Protein AF-A0A2D0MZ85-F1 (afdb_monomer_lite)

Sequence (126 aa):
MKLFSLLLIAGLFCLAGNPVTDDYQYELTVETLGDLETTFDLIITGSLKADDEPVKETFIKLKTPYQKILAPGTYTIKIDPKSRTRQVSGKIRGIQNGKYRGSASANSGKILLQAGPGGSYSTGRW

Radius of gyration: 21.61 Å; chains: 1; bounding box: 67×57×46 Å

Secondary structure (DSSP, 8-state):
---------------------TT-EEEEEEEESSSS--EEEEEEEEESSTTSPPEEEEEEEEESSEEEEE-SSEEEEEEEES-SS--EEEEEEEEETTEEEEEEEEESSSEEEEEETTTEEEEEE-

Organism: Flavilitoribacter nigricans (strain ATCC 23147 / DSM 23189 / NBRC 102662 / NCIMB 1420 / SS-2) (NCBI:txid1122177)

pLDDT: mean 85.27, std 18.46, range [38.72, 98.38]

Structure (mmCIF, N/CA/C/O backbone):
data_AF-A0A2D0MZ85-F1
#
_entry.id   AF-A0A2D0MZ85-F1
#
loop_
_atom_site.group_PDB
_atom_site.id
_atom_site.type_symbol
_atom_site.label_atom_id
_atom_site.label_alt_id
_atom_site.label_comp_id
_atom_site.label_asym_id
_atom_site.label_entity_id
_atom_site.label_seq_id
_atom_site.pdbx_PDB_ins_code
_atom_site.Cartn_x
_atom_site.Cartn_y
_atom_site.Cartn_z
_atom_site.occupancy
_atom_site.B_iso_or_equiv
_atom_site.auth_seq_id
_atom_site.auth_comp_id
_atom_site.auth_asym_id
_atom_site.auth_atom_id
_atom_site.pdbx_PDB_model_num
ATOM 1 N N . MET A 1 1 ? 48.145 -46.399 -29.362 1.00 45.56 1 MET A N 1
ATOM 2 C CA . MET A 1 1 ? 48.585 -45.354 -28.406 1.00 45.56 1 MET A CA 1
ATOM 3 C C . MET A 1 1 ? 48.358 -43.987 -29.027 1.00 45.56 1 MET A C 1
ATOM 5 O O . MET A 1 1 ? 48.551 -43.864 -30.227 1.00 45.56 1 MET A O 1
ATOM 9 N N . LYS A 1 2 ? 48.035 -43.005 -28.174 1.00 38.94 2 LYS A N 1
ATOM 10 C CA . LYS A 1 2 ? 47.748 -41.579 -28.432 1.00 38.94 2 LYS A CA 1
ATOM 11 C C . LYS A 1 2 ? 46.272 -41.225 -28.662 1.00 38.94 2 LYS A C 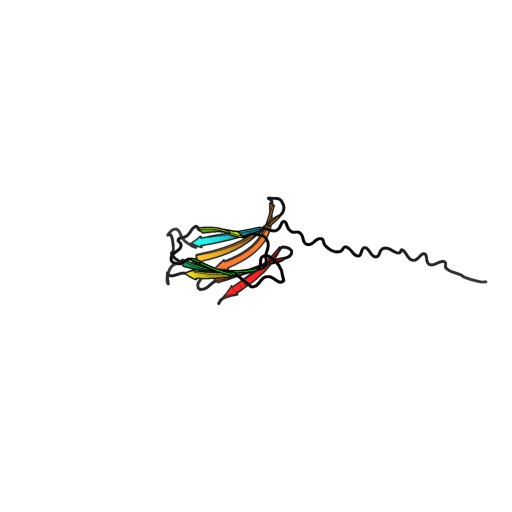1
ATOM 13 O O . LYS A 1 2 ? 45.764 -41.192 -29.774 1.00 38.94 2 LYS A O 1
ATOM 18 N N . LEU A 1 3 ? 45.647 -40.954 -27.511 1.00 44.75 3 LEU A N 1
ATOM 19 C CA . LEU A 1 3 ? 44.645 -39.918 -27.264 1.00 44.75 3 LEU A CA 1
ATOM 20 C C . LEU A 1 3 ? 44.900 -38.658 -28.107 1.00 44.75 3 LEU A C 1
ATOM 22 O O . LEU A 1 3 ? 46.055 -38.275 -28.256 1.00 44.75 3 LEU A O 1
ATOM 26 N N . PHE A 1 4 ? 43.838 -37.954 -28.498 1.00 47.59 4 PHE A N 1
ATOM 27 C CA . PHE A 1 4 ? 43.580 -36.603 -27.982 1.00 47.59 4 PHE A CA 1
ATOM 28 C C . PHE A 1 4 ? 42.106 -36.244 -28.204 1.00 47.59 4 PHE A C 1
ATOM 30 O O . PHE A 1 4 ? 41.628 -36.135 -29.329 1.00 47.59 4 PHE A O 1
ATOM 37 N N . SER A 1 5 ? 41.393 -36.112 -27.087 1.00 49.16 5 SER A N 1
ATOM 38 C CA . SER A 1 5 ? 40.033 -35.597 -26.988 1.00 49.16 5 SER A CA 1
ATOM 39 C C . SER A 1 5 ? 39.947 -34.187 -27.570 1.00 49.16 5 SER A C 1
ATOM 41 O O . SER A 1 5 ? 40.642 -33.290 -27.095 1.00 49.16 5 SER A O 1
ATOM 43 N N . LEU A 1 6 ? 39.058 -33.970 -28.539 1.00 44.06 6 LEU A N 1
ATOM 44 C CA . LEU A 1 6 ? 38.637 -32.630 -28.934 1.00 44.06 6 LEU A CA 1
ATOM 45 C C . LEU A 1 6 ? 37.379 -32.279 -28.130 1.00 44.06 6 LEU A C 1
ATOM 47 O O . LEU A 1 6 ? 36.266 -32.682 -28.461 1.00 44.06 6 LEU A O 1
ATOM 51 N N . LEU A 1 7 ? 37.585 -31.588 -27.011 1.00 47.72 7 LEU A N 1
ATOM 52 C CA . LEU A 1 7 ? 36.526 -31.025 -26.182 1.00 47.72 7 LEU A CA 1
ATOM 53 C C . LEU A 1 7 ? 35.946 -29.809 -26.924 1.00 47.72 7 LEU A C 1
ATOM 55 O O . LEU A 1 7 ? 36.552 -28.740 -26.940 1.00 47.72 7 LEU A O 1
ATOM 59 N N . LEU A 1 8 ? 34.799 -29.979 -27.584 1.00 47.41 8 LEU A N 1
ATOM 60 C CA . LEU A 1 8 ? 34.065 -28.874 -28.198 1.00 47.41 8 LEU A CA 1
ATOM 61 C C . LEU A 1 8 ? 33.385 -28.077 -27.074 1.00 47.41 8 LEU A C 1
ATOM 63 O O . LEU A 1 8 ? 32.358 -28.487 -26.536 1.00 47.41 8 LEU A O 1
ATOM 67 N N . ILE A 1 9 ? 33.998 -26.967 -26.665 1.00 55.06 9 ILE A N 1
ATOM 68 C CA . ILE A 1 9 ? 33.423 -26.053 -25.677 1.00 55.06 9 ILE A CA 1
ATOM 69 C C . ILE A 1 9 ? 32.241 -25.343 -26.340 1.00 55.06 9 ILE A C 1
ATOM 71 O O . ILE A 1 9 ? 32.414 -24.497 -27.217 1.00 55.06 9 ILE A O 1
ATOM 75 N N . ALA A 1 10 ? 31.032 -25.713 -25.921 1.00 49.75 10 ALA A N 1
ATOM 76 C CA . ALA A 1 10 ? 29.808 -24.991 -26.222 1.00 49.75 10 ALA A CA 1
ATOM 77 C C . ALA A 1 10 ? 29.890 -23.589 -25.600 1.00 49.75 10 ALA A C 1
ATOM 79 O O . ALA A 1 10 ? 29.666 -23.398 -24.405 1.00 49.75 10 ALA A O 1
ATOM 80 N N . GLY A 1 11 ? 30.246 -22.601 -26.417 1.00 45.28 11 GLY A N 1
ATOM 81 C CA . GLY A 1 11 ? 30.128 -21.192 -26.072 1.00 45.28 11 GLY A CA 1
ATOM 82 C C . GLY A 1 11 ? 28.664 -20.773 -26.117 1.00 45.28 11 GLY A C 1
ATOM 83 O O . GLY A 1 11 ? 28.188 -20.311 -27.147 1.00 45.28 11 GLY A O 1
ATOM 84 N N . LEU A 1 12 ? 27.952 -20.937 -25.002 1.00 53.72 12 LEU A N 1
ATOM 85 C CA . LEU A 1 12 ? 26.633 -20.343 -24.803 1.00 53.72 12 LEU A CA 1
ATOM 86 C C . LEU A 1 12 ? 26.606 -19.583 -23.475 1.00 53.72 12 LEU A C 1
ATOM 88 O O . LEU A 1 12 ? 25.953 -19.980 -22.516 1.00 53.72 12 LEU A O 1
ATOM 92 N N . PHE A 1 13 ? 27.321 -18.462 -23.418 1.00 42.25 13 PHE A N 1
ATOM 93 C CA . PHE A 1 13 ? 26.998 -17.426 -22.443 1.00 42.25 13 PHE A CA 1
ATOM 94 C C . PHE A 1 13 ? 25.964 -16.498 -23.074 1.00 42.25 13 PHE A C 1
ATOM 96 O O . PHE A 1 13 ? 26.284 -15.463 -23.654 1.00 42.25 13 PHE A O 1
ATOM 103 N N .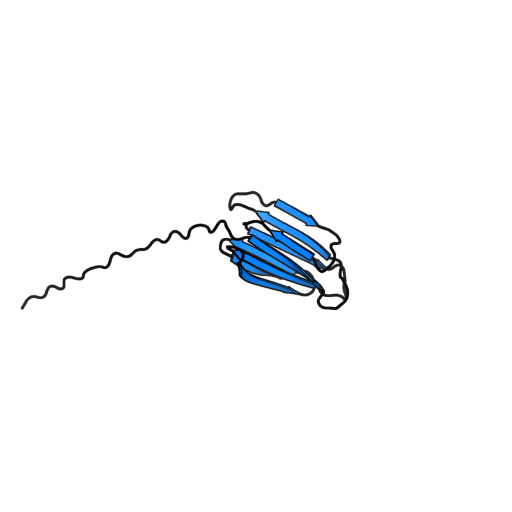 CYS A 1 14 ? 24.697 -16.894 -22.946 1.00 42.62 14 CYS A N 1
ATOM 104 C CA . CYS A 1 14 ? 23.601 -15.939 -22.911 1.00 42.62 14 CYS A CA 1
ATOM 105 C C . CYS A 1 14 ? 23.822 -15.031 -21.698 1.00 42.62 14 CYS A C 1
ATOM 107 O O . CYS A 1 14 ? 23.328 -15.307 -20.607 1.00 42.62 14 CYS A O 1
ATOM 109 N N . LEU A 1 15 ? 24.540 -13.924 -21.878 1.00 40.09 15 LEU A N 1
ATOM 110 C CA . LEU A 1 15 ? 24.304 -12.751 -21.047 1.00 40.09 15 LEU A CA 1
ATOM 111 C C . LEU A 1 15 ? 22.987 -12.146 -21.527 1.00 40.09 15 LEU A C 1
ATOM 113 O O . LEU A 1 15 ? 22.946 -11.204 -22.313 1.00 40.09 15 LEU A O 1
ATOM 117 N N . ALA A 1 16 ? 21.895 -12.761 -21.074 1.00 41.53 16 ALA A N 1
ATOM 118 C CA . ALA A 1 16 ? 20.612 -12.102 -21.006 1.00 41.53 16 ALA A CA 1
ATOM 119 C C . ALA A 1 16 ? 20.789 -10.923 -20.043 1.00 41.53 16 ALA A C 1
ATOM 121 O O . ALA A 1 16 ? 20.653 -11.061 -18.829 1.00 41.53 16 ALA A O 1
ATOM 122 N N . GLY A 1 17 ? 21.138 -9.757 -20.586 1.00 38.72 17 GLY A N 1
ATOM 123 C CA . GLY A 1 17 ? 20.712 -8.519 -19.962 1.00 38.72 17 GLY A CA 1
ATOM 124 C C . GLY A 1 17 ? 19.198 -8.622 -19.886 1.00 38.72 17 GLY A C 1
ATOM 125 O O . GLY A 1 17 ? 18.533 -8.584 -20.918 1.00 38.72 17 GLY A O 1
ATOM 126 N N . ASN A 1 18 ? 18.665 -8.885 -18.692 1.00 41.50 18 ASN A N 1
ATOM 127 C CA . ASN A 1 18 ? 17.229 -8.811 -18.484 1.00 41.50 18 ASN A CA 1
ATOM 128 C C . ASN A 1 18 ? 16.826 -7.400 -18.917 1.00 41.50 18 ASN A C 1
ATOM 130 O O . ASN A 1 18 ? 17.349 -6.445 -18.332 1.00 41.50 18 ASN A O 1
ATOM 134 N N . PRO A 1 19 ? 15.976 -7.231 -19.946 1.00 45.16 19 PRO A N 1
ATOM 135 C CA . PRO A 1 19 ? 15.444 -5.915 -20.218 1.00 45.16 19 PRO A CA 1
ATOM 136 C C . PRO A 1 19 ? 14.743 -5.482 -18.936 1.00 45.16 19 PRO A C 1
ATOM 138 O O . PRO A 1 19 ? 13.959 -6.245 -18.364 1.00 45.16 19 PRO A O 1
ATOM 141 N N . VAL A 1 20 ? 15.081 -4.292 -18.448 1.00 50.06 20 VAL A N 1
ATOM 142 C CA . VAL A 1 20 ? 14.266 -3.605 -17.451 1.00 50.06 20 VAL A CA 1
ATOM 143 C C . VAL A 1 20 ? 12.858 -3.612 -18.033 1.00 50.06 20 VAL A C 1
ATOM 145 O O . VAL A 1 20 ? 12.605 -3.015 -19.074 1.00 50.06 20 VAL A O 1
ATOM 148 N N . THR A 1 21 ? 11.972 -4.432 -17.474 1.00 54.84 21 THR A N 1
ATOM 149 C CA . THR A 1 21 ? 10.606 -4.528 -17.975 1.00 54.84 21 THR A CA 1
ATOM 150 C C . THR A 1 21 ? 9.882 -3.281 -17.490 1.00 54.84 21 THR A C 1
ATOM 152 O O . THR A 1 21 ? 9.284 -3.305 -16.414 1.00 54.84 21 THR A O 1
ATOM 155 N N . ASP A 1 22 ? 9.973 -2.209 -18.278 1.00 60.78 22 ASP A N 1
ATOM 156 C CA . ASP A 1 22 ? 9.365 -0.885 -18.066 1.00 60.78 22 ASP A CA 1
ATOM 157 C C . ASP A 1 22 ? 7.819 -0.911 -17.988 1.00 60.78 22 ASP A C 1
ATOM 159 O O . ASP A 1 22 ? 7.182 0.120 -17.795 1.00 60.78 22 ASP A O 1
ATOM 163 N N . ASP A 1 23 ? 7.199 -2.093 -18.059 1.00 78.06 23 ASP A N 1
ATOM 164 C CA . ASP A 1 23 ? 5.744 -2.279 -18.116 1.00 78.06 23 ASP A CA 1
ATOM 165 C C . ASP A 1 23 ? 5.105 -2.755 -16.797 1.00 78.06 23 ASP A C 1
ATOM 167 O O . ASP A 1 23 ? 3.919 -3.097 -16.775 1.00 78.06 23 ASP A O 1
ATOM 171 N N . TYR A 1 24 ? 5.856 -2.837 -15.692 1.00 89.12 24 TYR A N 1
ATOM 172 C CA . TYR A 1 24 ? 5.288 -3.243 -14.399 1.00 89.12 24 TYR A CA 1
ATOM 173 C C . TYR A 1 24 ? 4.588 -2.081 -13.698 1.00 89.12 24 TYR A C 1
ATOM 175 O O . TYR A 1 24 ? 5.238 -1.227 -13.111 1.00 89.12 24 TYR A O 1
ATOM 183 N N . GLN A 1 25 ? 3.260 -2.091 -13.691 1.00 94.12 25 GLN A N 1
ATOM 184 C CA . GLN A 1 25 ? 2.452 -1.231 -12.826 1.00 94.12 25 GLN A CA 1
ATOM 185 C C . GLN A 1 25 ? 2.088 -1.957 -11.534 1.00 94.12 25 GLN A C 1
ATOM 187 O O . GLN A 1 25 ? 2.186 -3.186 -11.442 1.00 94.12 25 GLN A O 1
ATOM 192 N N . TYR A 1 26 ? 1.611 -1.204 -10.546 1.00 95.50 26 TYR A N 1
ATOM 193 C CA . TYR A 1 26 ? 1.145 -1.783 -9.294 1.00 95.50 26 TYR A CA 1
ATOM 194 C C . TYR A 1 26 ? -0.263 -1.337 -8.948 1.00 95.50 26 TYR A C 1
ATOM 196 O O . TYR A 1 26 ? -0.574 -0.154 -8.941 1.00 95.50 26 TYR A O 1
ATOM 204 N N . GLU A 1 27 ? -1.111 -2.288 -8.594 1.00 97.62 27 GLU A N 1
ATOM 205 C CA . GLU A 1 27 ? -2.427 -2.021 -8.032 1.00 97.62 27 GLU A CA 1
ATOM 206 C C . GLU A 1 27 ? -2.338 -2.114 -6.511 1.00 97.62 27 GLU A C 1
ATOM 208 O O . GLU A 1 27 ? -2.144 -3.198 -5.957 1.00 97.62 27 GLU A O 1
ATOM 213 N N . LEU A 1 28 ? -2.486 -0.975 -5.836 1.00 98.38 28 LEU A N 1
ATOM 214 C CA . LEU A 1 28 ? -2.708 -0.900 -4.399 1.00 98.38 28 LEU A CA 1
ATOM 215 C C . LEU A 1 28 ? -4.208 -0.996 -4.129 1.00 98.38 28 LEU A C 1
ATOM 217 O O . LEU A 1 28 ? -4.984 -0.207 -4.660 1.00 98.38 28 LEU A O 1
ATOM 221 N N . THR A 1 29 ? -4.604 -1.914 -3.254 1.00 98.25 29 THR A N 1
ATOM 222 C CA . THR A 1 29 ? -5.972 -2.036 -2.740 1.00 98.25 29 THR A CA 1
ATOM 223 C C . THR A 1 29 ? -5.949 -1.973 -1.216 1.00 98.25 29 THR A C 1
ATOM 225 O O . THR A 1 29 ? -5.075 -2.570 -0.583 1.00 98.25 29 THR A O 1
ATOM 228 N N . VAL A 1 30 ? -6.900 -1.252 -0.622 1.00 97.88 30 VAL A N 1
ATOM 229 C CA . VAL A 1 30 ? -7.127 -1.205 0.825 1.00 97.88 30 VAL A CA 1
ATOM 230 C C . VAL A 1 30 ? -8.588 -1.527 1.106 1.00 97.88 30 VAL A C 1
ATOM 232 O O . VAL A 1 30 ? -9.489 -0.817 0.663 1.00 97.88 30 VAL A O 1
ATOM 235 N N . GLU A 1 31 ? -8.817 -2.589 1.863 1.00 97.06 31 GLU A N 1
ATOM 236 C CA . GLU A 1 31 ? -10.144 -3.103 2.199 1.00 97.06 31 GLU A CA 1
ATOM 237 C C . GLU A 1 31 ? -10.324 -3.155 3.714 1.00 97.06 31 GLU A C 1
ATOM 239 O O . GLU A 1 31 ? -9.356 -3.228 4.469 1.00 97.06 31 GLU A O 1
ATOM 244 N N . THR A 1 32 ? -11.569 -3.119 4.177 1.00 94.88 32 THR A N 1
ATOM 245 C CA . THR A 1 32 ? -11.903 -3.437 5.570 1.00 94.88 32 THR A CA 1
ATOM 246 C C . THR A 1 32 ? -12.022 -4.956 5.712 1.00 94.88 32 THR A C 1
ATOM 248 O O . THR A 1 32 ? -12.476 -5.629 4.792 1.00 94.88 32 THR A O 1
ATOM 251 N N . LEU A 1 33 ? -11.603 -5.517 6.848 1.00 91.69 33 LEU A N 1
ATOM 252 C CA . LEU A 1 33 ? -11.738 -6.956 7.126 1.00 91.69 33 LEU A CA 1
ATOM 253 C C . LEU A 1 33 ? -13.123 -7.347 7.684 1.00 91.69 33 LEU A C 1
ATOM 255 O O . LEU A 1 33 ? -13.299 -8.460 8.170 1.00 91.69 33 LEU A O 1
ATOM 259 N N . GLY A 1 34 ? -14.102 -6.443 7.631 1.00 87.50 34 GLY A N 1
ATOM 260 C CA . GLY A 1 34 ? -15.498 -6.707 7.982 1.00 87.50 34 GLY A CA 1
ATOM 261 C C . GLY A 1 34 ? -16.451 -5.851 7.152 1.00 87.50 34 GLY A C 1
ATOM 262 O O . GLY A 1 34 ? -16.020 -5.120 6.270 1.00 87.50 34 GLY A O 1
ATOM 263 N N . ASP A 1 35 ? -17.743 -5.883 7.461 1.00 83.69 35 ASP A N 1
ATOM 264 C CA . ASP A 1 35 ? -18.771 -5.326 6.560 1.00 83.69 35 ASP A CA 1
ATOM 265 C C . ASP A 1 35 ? -18.896 -3.796 6.604 1.00 83.69 35 ASP A C 1
ATOM 267 O O . ASP A 1 35 ? -19.621 -3.187 5.817 1.00 83.69 35 ASP A O 1
ATOM 271 N N . LEU A 1 36 ? -18.204 -3.152 7.547 1.00 88.69 36 LEU A N 1
ATOM 272 C CA . LEU A 1 36 ? -18.275 -1.711 7.747 1.00 88.69 36 LEU A CA 1
ATOM 273 C C . LEU A 1 36 ? -17.027 -1.016 7.225 1.00 88.69 36 LEU A C 1
ATOM 275 O O . LEU A 1 36 ? -15.899 -1.341 7.613 1.00 88.69 36 LEU A O 1
ATOM 279 N N . GLU A 1 37 ? -17.264 0.023 6.427 1.00 93.94 37 GLU A N 1
ATOM 280 C CA . GLU A 1 37 ? -16.250 0.971 5.979 1.00 93.94 37 GLU A CA 1
ATOM 281 C C . GLU A 1 37 ? -15.377 1.449 7.149 1.00 93.94 37 GLU A C 1
ATOM 283 O O . GLU A 1 37 ? -15.843 1.708 8.268 1.00 93.94 37 GLU A O 1
ATOM 288 N N . THR A 1 38 ? -14.083 1.584 6.878 1.00 94.31 38 THR A N 1
ATOM 289 C CA . THR A 1 38 ? -13.100 2.107 7.820 1.00 94.31 38 THR A CA 1
ATOM 290 C C . THR A 1 38 ? -12.326 3.252 7.193 1.00 94.31 38 THR A C 1
ATOM 292 O O . THR A 1 38 ? -11.990 3.228 6.010 1.00 94.31 38 THR A O 1
ATOM 295 N N . THR A 1 39 ? -12.035 4.265 8.007 1.00 96.75 39 THR A N 1
ATOM 296 C CA . THR A 1 39 ? -11.186 5.388 7.617 1.00 96.75 39 THR A CA 1
ATOM 297 C C . THR A 1 39 ? -9.714 5.084 7.888 1.00 96.75 39 THR A C 1
ATOM 299 O O . THR A 1 39 ? -9.377 4.527 8.937 1.00 96.75 39 THR A O 1
ATOM 302 N N . PHE A 1 40 ? -8.832 5.491 6.982 1.00 97.12 40 PHE A N 1
ATOM 303 C CA . PHE A 1 40 ? -7.387 5.325 7.103 1.00 97.12 40 PHE A CA 1
ATOM 304 C C . PHE A 1 40 ? -6.630 6.504 6.479 1.00 97.12 40 PHE A C 1
ATOM 306 O O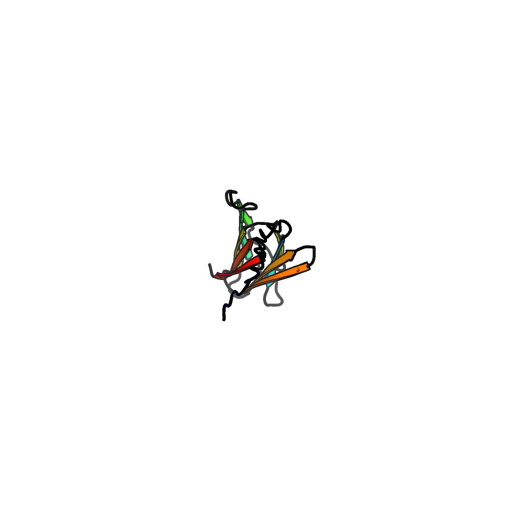 . PHE A 1 40 ? -7.164 7.219 5.632 1.00 97.12 40 PHE A O 1
ATOM 313 N N . ASP A 1 41 ? -5.378 6.691 6.888 1.00 97.81 41 ASP A N 1
ATOM 314 C CA . ASP A 1 41 ? -4.431 7.545 6.169 1.00 97.81 41 ASP A CA 1
ATOM 315 C C . ASP A 1 41 ? -3.498 6.676 5.323 1.00 97.81 41 ASP A C 1
ATOM 317 O O . ASP A 1 41 ? -3.152 5.553 5.700 1.00 97.81 41 ASP A O 1
ATOM 321 N N . LEU A 1 42 ? -3.075 7.216 4.185 1.00 98.31 42 LEU A N 1
ATOM 322 C CA . LEU A 1 42 ? -2.194 6.571 3.226 1.00 98.31 42 LEU A CA 1
ATOM 323 C C . LEU A 1 42 ? -1.013 7.484 2.927 1.00 98.31 42 LEU A C 1
ATOM 325 O O . LEU A 1 42 ? -1.184 8.625 2.505 1.00 98.31 42 LEU A O 1
ATOM 329 N N . ILE A 1 43 ? 0.193 6.965 3.110 1.00 98.31 43 ILE A N 1
ATOM 330 C CA . ILE A 1 43 ? 1.428 7.643 2.726 1.00 98.31 43 ILE A CA 1
ATOM 331 C C . ILE A 1 43 ? 2.128 6.758 1.707 1.00 98.31 43 ILE A C 1
ATOM 333 O O . ILE A 1 43 ? 2.396 5.588 1.977 1.00 98.31 43 ILE A O 1
ATOM 337 N N . ILE A 1 44 ? 2.435 7.323 0.548 1.00 97.94 44 ILE A N 1
ATOM 338 C CA . ILE A 1 44 ? 3.190 6.655 -0.508 1.00 97.94 44 ILE A CA 1
ATOM 339 C C . ILE A 1 44 ? 4.485 7.431 -0.683 1.00 97.94 44 ILE A C 1
ATOM 341 O O . ILE A 1 44 ? 4.475 8.650 -0.820 1.00 97.94 44 ILE A O 1
ATOM 345 N N . THR A 1 45 ? 5.609 6.734 -0.637 1.00 97.81 45 THR A N 1
ATOM 346 C CA . THR A 1 45 ? 6.924 7.293 -0.943 1.00 97.81 45 THR A CA 1
ATOM 347 C C . THR A 1 45 ? 7.541 6.449 -2.039 1.00 97.81 45 THR A C 1
ATOM 349 O O . THR A 1 45 ? 7.619 5.234 -1.873 1.00 97.8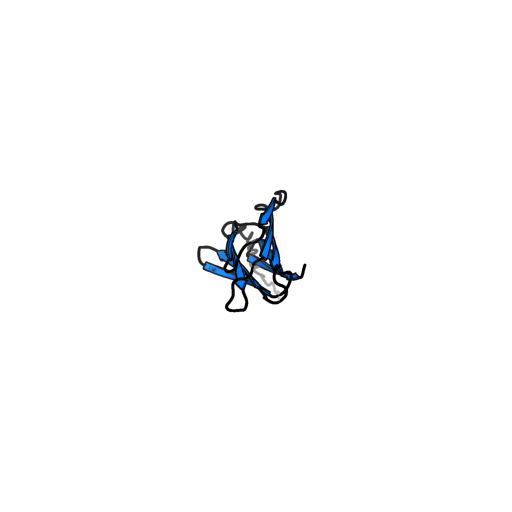1 45 THR A O 1
ATOM 352 N N . GLY A 1 46 ? 7.954 7.051 -3.149 1.00 94.81 46 GLY A N 1
ATOM 353 C CA . GLY A 1 46 ? 8.540 6.281 -4.238 1.00 94.81 46 GLY A CA 1
ATOM 354 C C . GLY A 1 46 ? 9.247 7.101 -5.303 1.00 94.81 46 GLY A C 1
ATOM 355 O O . GLY A 1 46 ? 9.071 8.314 -5.383 1.00 94.81 46 GLY A O 1
ATOM 356 N N . SER A 1 47 ? 10.019 6.396 -6.121 1.00 93.12 47 SER A N 1
ATOM 357 C CA . SER A 1 47 ? 10.799 6.929 -7.242 1.00 93.12 47 SER A CA 1
ATOM 358 C C . SER A 1 47 ? 10.424 6.165 -8.510 1.00 93.12 47 SER A C 1
ATOM 360 O O . SER A 1 47 ? 10.328 4.933 -8.480 1.00 93.12 47 SER A O 1
ATOM 362 N N . LEU A 1 48 ? 10.188 6.878 -9.616 1.00 86.94 48 LEU A N 1
ATOM 363 C CA . LEU A 1 48 ? 9.828 6.259 -10.901 1.00 86.94 48 LEU A CA 1
ATOM 364 C C . LEU A 1 48 ? 11.057 5.665 -11.597 1.00 86.94 48 LEU A C 1
ATOM 366 O O . LEU A 1 48 ? 10.959 4.632 -12.256 1.00 86.94 48 LEU A O 1
ATOM 370 N N . LYS A 1 49 ? 12.224 6.283 -11.403 1.00 85.12 49 LYS A N 1
ATOM 371 C CA . LYS A 1 49 ? 13.526 5.783 -11.854 1.00 85.12 49 LYS A CA 1
ATOM 372 C C . LYS A 1 49 ? 14.469 5.601 -10.670 1.00 85.12 49 LYS A C 1
ATOM 374 O O . LYS A 1 49 ? 14.255 6.177 -9.607 1.00 85.12 49 LYS A O 1
ATOM 379 N N . ALA A 1 50 ? 15.508 4.788 -10.858 1.00 76.31 50 ALA A N 1
ATOM 380 C CA . ALA A 1 50 ? 16.468 4.460 -9.802 1.00 76.31 50 ALA A CA 1
ATOM 381 C C . ALA A 1 50 ? 17.181 5.697 -9.225 1.00 76.31 50 ALA A C 1
ATOM 383 O O . ALA A 1 50 ? 17.423 5.739 -8.023 1.00 76.31 50 ALA A O 1
ATOM 384 N N . ASP A 1 51 ? 17.449 6.698 -10.067 1.00 80.88 51 ASP A N 1
ATOM 385 C CA . ASP A 1 51 ? 18.180 7.916 -9.696 1.00 80.88 51 ASP A CA 1
ATOM 386 C C . ASP A 1 51 ? 17.256 9.108 -9.380 1.00 80.88 51 ASP A C 1
ATOM 388 O O . ASP A 1 51 ? 17.734 10.216 -9.141 1.00 80.88 51 ASP A O 1
ATOM 392 N N . ASP A 1 52 ? 15.933 8.905 -9.390 1.00 87.81 52 ASP A N 1
ATOM 393 C CA . ASP A 1 52 ? 14.986 9.966 -9.047 1.00 87.81 52 ASP A CA 1
ATOM 394 C C . ASP A 1 52 ? 14.905 10.138 -7.525 1.00 87.81 52 ASP A C 1
ATOM 396 O O . ASP A 1 52 ? 14.720 9.172 -6.772 1.00 87.81 52 ASP A O 1
ATOM 400 N N . GLU A 1 53 ? 14.929 11.396 -7.082 1.00 91.94 53 GLU A N 1
ATOM 401 C CA . GLU A 1 53 ? 14.581 11.752 -5.708 1.00 91.94 53 GLU A CA 1
ATOM 402 C C . GLU A 1 53 ? 13.169 11.237 -5.369 1.00 91.94 53 GLU A C 1
ATOM 404 O O . GLU A 1 53 ? 12.222 11.466 -6.134 1.00 91.94 53 GLU A O 1
ATOM 409 N N . PRO A 1 54 ? 12.989 10.541 -4.233 1.00 93.25 54 PRO A N 1
ATOM 410 C CA . PRO A 1 54 ? 11.709 9.948 -3.892 1.00 93.25 54 PRO A CA 1
ATOM 411 C C . PRO A 1 54 ? 10.658 11.022 -3.615 1.00 93.25 54 PRO A C 1
ATOM 413 O O . PRO A 1 54 ? 10.816 11.893 -2.757 1.00 93.25 54 PRO A O 1
ATOM 416 N N . VAL A 1 55 ? 9.518 10.902 -4.289 1.00 94.56 55 VAL A N 1
ATOM 417 C CA . VAL A 1 55 ? 8.350 11.751 -4.064 1.00 94.56 55 VAL A CA 1
ATOM 418 C C . VAL A 1 55 ? 7.493 11.145 -2.962 1.00 94.56 55 VAL A C 1
ATOM 420 O O . VAL A 1 55 ? 7.277 9.931 -2.908 1.00 94.56 55 VAL A O 1
ATOM 423 N N . LYS A 1 56 ? 6.975 12.000 -2.076 1.00 97.19 56 LYS A N 1
ATOM 424 C CA . LYS A 1 56 ? 6.039 11.615 -1.019 1.00 97.19 56 LYS A CA 1
ATOM 425 C C . LYS A 1 56 ? 4.647 12.173 -1.299 1.00 97.19 56 LYS A C 1
ATOM 427 O O . LYS A 1 56 ? 4.439 13.381 -1.265 1.00 97.19 56 LYS A O 1
ATOM 432 N N . GLU A 1 57 ? 3.679 11.282 -1.452 1.00 97.38 57 GLU A N 1
ATOM 433 C CA . GLU A 1 57 ? 2.252 11.598 -1.472 1.00 97.38 57 GLU A CA 1
ATOM 434 C C . GLU A 1 57 ? 1.627 11.226 -0.121 1.00 97.38 57 GLU A C 1
ATOM 436 O O . GLU A 1 57 ? 1.939 10.190 0.471 1.00 97.38 57 GLU A O 1
ATOM 441 N N . THR A 1 58 ? 0.748 12.078 0.406 1.00 98.06 58 THR A N 1
ATOM 442 C CA . THR A 1 58 ? 0.014 11.817 1.652 1.00 98.06 58 THR A CA 1
ATOM 443 C C . THR A 1 58 ? -1.467 12.084 1.438 1.00 98.06 58 THR A C 1
ATOM 445 O O . THR A 1 58 ? -1.857 13.179 1.045 1.00 98.06 58 THR A O 1
ATOM 448 N N . PHE A 1 59 ? -2.284 11.081 1.736 1.00 97.94 59 PHE A N 1
ATOM 449 C CA . PHE A 1 59 ? -3.735 11.126 1.678 1.00 97.94 59 PHE A CA 1
ATOM 450 C C . PHE A 1 59 ? -4.277 10.858 3.076 1.00 97.94 59 PHE A C 1
ATOM 452 O O . PHE A 1 59 ? -3.924 9.866 3.712 1.00 97.94 59 PHE A O 1
ATOM 459 N N . ILE A 1 60 ? -5.136 11.745 3.561 1.00 97.75 60 ILE A N 1
ATOM 460 C CA . ILE A 1 60 ? -5.698 11.659 4.908 1.00 97.75 60 ILE A CA 1
ATOM 461 C C . ILE A 1 60 ? -7.179 11.316 4.845 1.00 97.75 60 ILE A C 1
ATOM 463 O O . ILE A 1 60 ? -7.893 11.780 3.957 1.00 97.75 60 ILE A O 1
ATOM 467 N N . LYS A 1 61 ? -7.643 10.536 5.822 1.00 96.00 61 LYS A N 1
ATOM 468 C CA . LYS A 1 61 ? -9.052 10.164 5.998 1.00 96.00 61 LYS A CA 1
ATOM 469 C C . LYS A 1 61 ? -9.703 9.529 4.755 1.00 96.00 61 LYS A C 1
ATOM 471 O O . LYS A 1 61 ? -10.884 9.759 4.489 1.00 96.00 61 LYS A O 1
ATOM 476 N N . LEU A 1 62 ? -8.953 8.706 4.023 1.00 97.69 62 LEU A N 1
ATOM 477 C CA . LEU A 1 62 ? -9.501 7.841 2.978 1.00 97.69 62 LEU A CA 1
ATOM 478 C C . LEU A 1 62 ? -10.433 6.789 3.585 1.00 97.69 62 LEU A C 1
ATOM 480 O O . LEU A 1 62 ? -10.362 6.498 4.777 1.00 97.69 62 LEU A O 1
ATOM 484 N N . LYS A 1 63 ? -11.303 6.211 2.760 1.00 97.19 63 LYS A N 1
ATOM 485 C CA . LYS A 1 63 ? -12.323 5.234 3.154 1.00 97.19 63 LYS A CA 1
ATOM 486 C C . LYS A 1 63 ? -12.143 3.935 2.376 1.00 97.19 63 LYS A C 1
ATOM 488 O O . LYS A 1 63 ? -11.756 3.980 1.214 1.00 97.19 63 LYS A O 1
ATOM 493 N N . THR A 1 64 ? -12.392 2.792 3.012 1.00 96.62 64 THR A N 1
ATOM 494 C CA . THR A 1 64 ? -12.376 1.475 2.350 1.00 96.62 64 THR A CA 1
ATOM 495 C C . THR A 1 64 ? -13.737 1.143 1.712 1.00 96.62 64 THR A C 1
ATOM 497 O O . THR A 1 64 ? -14.746 1.353 2.382 1.00 96.62 64 THR A O 1
ATOM 500 N N . PRO A 1 65 ? -13.795 0.503 0.531 1.00 97.50 65 PRO A N 1
ATOM 501 C CA . PRO A 1 65 ? -12.655 0.054 -0.261 1.00 97.50 65 PRO A CA 1
ATOM 502 C C . PRO A 1 65 ? -11.972 1.220 -0.984 1.00 97.50 65 PRO A C 1
ATOM 504 O O . PRO A 1 65 ? -12.617 2.171 -1.415 1.00 97.50 65 PRO A O 1
ATOM 507 N N . TYR A 1 66 ? -10.653 1.131 -1.123 1.00 98.12 66 TYR A N 1
ATOM 508 C CA . TYR A 1 66 ? -9.844 2.095 -1.861 1.00 98.12 66 TYR A CA 1
ATOM 509 C C . TYR A 1 66 ? -8.902 1.370 -2.811 1.00 98.12 66 TYR A C 1
ATOM 511 O O . TYR A 1 66 ? -8.299 0.363 -2.440 1.00 98.12 66 TYR A O 1
ATOM 519 N N . GLN A 1 67 ? -8.729 1.918 -4.011 1.00 98.31 67 GLN A N 1
ATOM 520 C CA . GLN A 1 67 ? -7.822 1.389 -5.019 1.00 98.31 67 GLN A CA 1
ATOM 521 C C . GLN A 1 67 ? -7.016 2.527 -5.650 1.00 98.31 67 GLN A C 1
ATOM 523 O O . GLN A 1 67 ? -7.546 3.611 -5.895 1.00 98.31 67 GLN A O 1
ATOM 528 N N . LYS A 1 68 ? -5.734 2.280 -5.928 1.00 97.56 68 LYS A N 1
ATOM 529 C CA . LYS A 1 68 ? -4.864 3.191 -6.682 1.00 97.56 68 LYS A CA 1
ATOM 530 C C . LYS A 1 68 ? -3.917 2.388 -7.566 1.00 97.56 68 LYS A C 1
ATOM 532 O O . LYS A 1 68 ? -3.269 1.458 -7.091 1.00 97.56 68 LYS A O 1
ATOM 537 N N . ILE A 1 69 ? -3.814 2.782 -8.832 1.00 96.00 69 ILE A N 1
ATOM 538 C CA . ILE A 1 69 ? -2.761 2.300 -9.726 1.00 96.00 69 ILE A CA 1
ATOM 539 C C . ILE A 1 69 ? -1.532 3.189 -9.540 1.00 96.00 69 ILE A C 1
ATOM 541 O O . ILE A 1 69 ? -1.629 4.417 -9.544 1.00 96.00 69 ILE A O 1
ATOM 545 N N . LEU A 1 70 ? -0.385 2.555 -9.345 1.00 94.69 70 LEU A N 1
ATOM 546 C CA . LEU A 1 70 ? 0.930 3.167 -9.285 1.00 94.69 70 LEU A CA 1
ATOM 547 C C . LEU A 1 70 ? 1.666 2.835 -10.579 1.00 94.69 70 LEU A C 1
ATOM 549 O O . LEU A 1 70 ? 1.598 1.707 -11.077 1.00 94.69 70 LEU A O 1
ATOM 553 N N . ALA A 1 71 ? 2.355 3.838 -11.111 1.00 92.69 71 ALA A N 1
ATOM 554 C CA . ALA A 1 71 ? 3.225 3.683 -12.265 1.00 92.69 71 ALA A CA 1
ATOM 555 C C . ALA A 1 71 ? 4.374 2.695 -11.965 1.00 92.69 71 ALA A C 1
ATOM 557 O O . ALA A 1 71 ? 4.560 2.283 -10.816 1.00 92.69 71 ALA A O 1
ATOM 558 N N . PRO A 1 72 ? 5.156 2.297 -12.977 1.00 91.81 72 PRO A N 1
ATOM 559 C CA . PRO A 1 72 ? 6.408 1.597 -12.736 1.00 91.81 72 PRO A CA 1
ATOM 560 C C . PRO A 1 72 ? 7.345 2.423 -11.853 1.00 91.81 72 PRO A C 1
ATOM 562 O O . PRO A 1 72 ? 7.481 3.633 -12.030 1.00 91.81 72 PRO A O 1
ATOM 565 N N . GLY A 1 73 ? 7.965 1.763 -10.876 1.00 92.31 73 GLY A N 1
ATOM 566 C CA . GLY A 1 73 ? 8.836 2.413 -9.904 1.00 92.31 73 GLY A CA 1
ATOM 567 C C . GLY A 1 73 ? 9.106 1.565 -8.664 1.00 92.31 73 GLY A C 1
ATOM 568 O O . GLY A 1 73 ? 8.733 0.389 -8.586 1.00 92.31 73 GLY A O 1
ATOM 569 N N . THR A 1 74 ? 9.760 2.194 -7.690 1.00 94.38 74 THR A N 1
ATOM 570 C CA . THR A 1 74 ? 9.990 1.652 -6.346 1.00 94.38 74 THR A CA 1
ATOM 571 C C . THR A 1 74 ? 9.143 2.417 -5.347 1.00 94.38 74 THR A C 1
ATOM 573 O O . THR A 1 74 ? 9.190 3.643 -5.317 1.00 94.38 74 THR A O 1
ATOM 576 N N . TYR A 1 75 ? 8.399 1.705 -4.505 1.00 96.56 75 TYR A N 1
ATOM 577 C CA . TYR A 1 75 ? 7.448 2.288 -3.569 1.00 96.56 75 TYR A CA 1
ATOM 578 C C . TYR A 1 75 ? 7.572 1.685 -2.177 1.00 96.56 75 TYR A C 1
ATOM 580 O O . TYR A 1 75 ? 7.686 0.474 -1.999 1.00 96.56 75 TYR A O 1
ATOM 588 N N . THR A 1 76 ? 7.439 2.553 -1.181 1.00 97.56 76 THR A N 1
ATOM 589 C CA . THR A 1 76 ? 7.092 2.222 0.195 1.00 97.56 76 THR A CA 1
ATOM 590 C C . THR A 1 76 ? 5.730 2.833 0.506 1.00 97.56 76 THR A C 1
ATOM 592 O O . THR A 1 76 ? 5.525 4.038 0.369 1.00 97.56 76 THR A O 1
ATOM 595 N N . ILE A 1 77 ? 4.792 1.994 0.930 1.00 98.38 77 ILE A N 1
ATOM 596 C CA . ILE A 1 77 ? 3.390 2.344 1.144 1.00 98.38 77 ILE A CA 1
ATOM 597 C C . ILE A 1 77 ? 3.048 2.072 2.600 1.00 98.38 77 ILE A C 1
ATOM 599 O O . ILE A 1 77 ? 3.226 0.963 3.100 1.00 98.38 77 ILE A O 1
ATOM 603 N N . LYS A 1 78 ? 2.535 3.093 3.274 1.00 98.25 78 LYS A N 1
ATOM 604 C CA . LYS A 1 78 ? 2.148 3.060 4.680 1.00 98.25 78 LYS A CA 1
ATOM 605 C C . LYS A 1 78 ? 0.657 3.325 4.801 1.00 98.25 78 LYS A C 1
ATOM 607 O O . LYS A 1 78 ? 0.179 4.361 4.345 1.00 98.25 78 LYS A O 1
ATOM 612 N N . ILE A 1 79 ? -0.059 2.404 5.433 1.00 97.94 79 ILE A N 1
ATOM 613 C CA . ILE A 1 79 ? -1.494 2.514 5.718 1.00 97.94 79 ILE A CA 1
ATOM 614 C C . ILE A 1 79 ? -1.664 2.598 7.237 1.00 97.94 79 ILE A C 1
ATOM 616 O O . ILE A 1 79 ? -1.152 1.741 7.961 1.00 97.94 79 ILE A O 1
ATOM 620 N N . ASP A 1 80 ? -2.363 3.630 7.709 1.00 96.88 80 ASP A N 1
ATOM 621 C CA . ASP A 1 80 ? -2.659 3.875 9.127 1.00 96.88 80 ASP A CA 1
ATOM 622 C C . ASP A 1 80 ? -4.177 3.911 9.364 1.00 96.88 80 ASP A C 1
ATOM 624 O O . ASP A 1 80 ? -4.817 4.946 9.137 1.00 96.88 80 ASP A O 1
ATOM 628 N N . PRO A 1 81 ? -4.789 2.796 9.796 1.00 95.31 81 PRO A N 1
ATOM 629 C CA . PRO A 1 81 ? -6.203 2.757 10.143 1.00 95.31 81 PRO A CA 1
ATOM 630 C C . PRO A 1 81 ? -6.501 3.689 11.312 1.00 95.31 81 PRO A C 1
ATOM 632 O O . PRO A 1 81 ? -5.834 3.652 12.344 1.00 95.31 81 PRO A O 1
ATOM 635 N N . LYS A 1 82 ? -7.555 4.495 11.192 1.00 94.19 82 LYS A N 1
ATOM 636 C CA . LYS A 1 82 ? -7.981 5.393 12.279 1.00 94.19 82 LYS A CA 1
ATOM 637 C C . LYS A 1 82 ? -8.909 4.727 13.280 1.00 94.19 82 LYS A C 1
ATOM 639 O O . LYS A 1 82 ? -9.109 5.247 14.376 1.00 94.19 82 LYS A O 1
ATOM 644 N N . SER A 1 83 ? -9.459 3.570 12.927 1.00 87.75 83 SER A N 1
ATOM 645 C CA . SER A 1 83 ? -10.243 2.763 13.852 1.00 87.75 83 SER A CA 1
ATOM 646 C C . SER A 1 83 ? -9.342 1.876 14.706 1.00 87.75 83 SER A C 1
ATOM 648 O O . SER A 1 83 ? -8.450 1.208 14.191 1.00 87.75 83 SER A O 1
ATOM 650 N N . ARG A 1 84 ? -9.613 1.825 16.016 1.00 82.62 84 ARG A N 1
ATOM 651 C CA . ARG A 1 84 ? -8.966 0.871 16.935 1.00 82.62 84 ARG A CA 1
ATOM 652 C C . ARG A 1 84 ? -9.601 -0.518 16.896 1.00 82.62 84 ARG A C 1
ATOM 654 O O . ARG A 1 84 ? -8.958 -1.486 17.280 1.00 82.62 84 ARG A O 1
ATOM 661 N N . THR A 1 85 ? -10.864 -0.605 16.482 1.00 86.12 85 THR A N 1
ATOM 662 C CA . THR A 1 85 ? -11.658 -1.843 16.528 1.00 86.12 85 THR A CA 1
ATOM 663 C C . THR A 1 85 ? -11.865 -2.466 15.157 1.00 86.12 85 THR A C 1
ATOM 665 O O . THR A 1 85 ? -12.133 -3.658 15.068 1.00 86.12 85 THR A O 1
ATOM 668 N 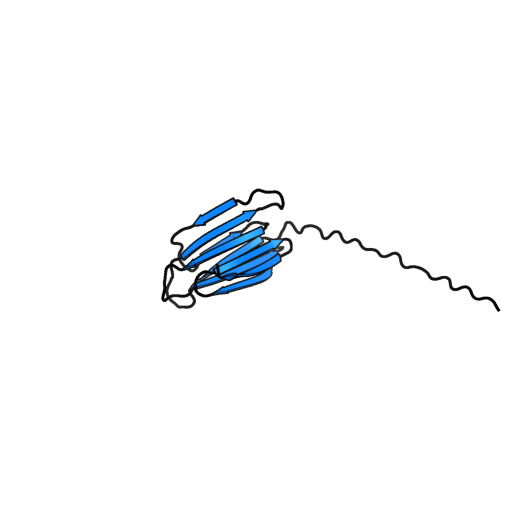N . ARG A 1 86 ? -11.735 -1.681 14.082 1.00 87.62 86 ARG A N 1
ATOM 669 C CA . ARG A 1 86 ? -11.875 -2.167 12.708 1.00 87.62 86 ARG A CA 1
ATOM 670 C C . ARG A 1 86 ? -10.499 -2.340 12.090 1.00 87.62 86 ARG A C 1
ATOM 672 O O . ARG A 1 86 ? -9.671 -1.432 12.139 1.00 87.62 86 ARG A O 1
ATOM 679 N N . GLN A 1 87 ? -10.271 -3.514 11.520 1.00 90.50 87 GLN A N 1
ATOM 680 C CA . GLN A 1 87 ? -9.028 -3.851 10.845 1.00 90.50 87 GLN A CA 1
ATOM 681 C C . GLN A 1 87 ? -9.164 -3.581 9.350 1.00 90.50 87 GLN A C 1
ATOM 683 O O . GLN A 1 87 ? -10.237 -3.752 8.773 1.00 90.50 87 GLN A O 1
ATOM 688 N N . VAL A 1 88 ? -8.057 -3.197 8.723 1.00 94.94 88 VAL A N 1
ATOM 689 C CA . VAL A 1 88 ? -7.959 -3.110 7.265 1.00 94.94 88 VAL A CA 1
ATOM 690 C C . VAL A 1 88 ? -6.973 -4.152 6.752 1.00 94.94 88 VAL A C 1
ATOM 692 O O . VAL A 1 88 ? -6.089 -4.600 7.491 1.00 94.94 88 VAL A O 1
ATOM 695 N N . SER A 1 89 ? -7.100 -4.505 5.480 1.00 96.25 89 SER A N 1
ATOM 696 C CA . SER A 1 89 ? -6.081 -5.197 4.705 1.00 96.25 89 SER A CA 1
ATOM 697 C C . SER A 1 89 ? -5.562 -4.270 3.618 1.00 96.25 89 SER A C 1
ATOM 699 O O . SER A 1 89 ? -6.338 -3.645 2.905 1.00 96.25 89 SER A O 1
ATOM 701 N N . GLY A 1 90 ? -4.241 -4.179 3.506 1.00 97.50 90 GLY A N 1
ATOM 702 C CA . GLY A 1 90 ? -3.563 -3.566 2.376 1.00 97.50 90 GLY A CA 1
ATOM 703 C C . GLY A 1 90 ? -2.975 -4.653 1.490 1.00 97.50 90 GLY A C 1
ATOM 704 O O . GLY A 1 90 ? -2.321 -5.573 1.988 1.00 97.50 90 GLY A O 1
ATOM 705 N N . LYS A 1 91 ? -3.162 -4.529 0.179 1.00 97.94 91 LYS A N 1
ATOM 706 C CA . LYS A 1 91 ? -2.601 -5.432 -0.822 1.00 97.94 91 LYS A CA 1
ATOM 707 C C . LYS A 1 91 ? -1.984 -4.641 -1.961 1.00 97.94 91 LYS A C 1
ATOM 709 O O . LYS A 1 91 ? -2.600 -3.709 -2.459 1.00 97.94 91 LYS A O 1
ATOM 714 N N . ILE A 1 92 ? -0.804 -5.058 -2.405 1.00 97.62 92 ILE A N 1
ATOM 715 C CA . ILE A 1 92 ? -0.200 -4.597 -3.652 1.00 97.62 92 ILE A CA 1
ATOM 716 C C . ILE A 1 92 ? -0.035 -5.774 -4.613 1.00 97.62 92 ILE A C 1
ATOM 718 O O . ILE A 1 92 ? 0.425 -6.848 -4.220 1.00 97.62 92 ILE A O 1
ATOM 722 N N . ARG A 1 93 ? -0.454 -5.590 -5.865 1.00 96.81 93 ARG A N 1
ATOM 723 C CA . ARG A 1 93 ? -0.320 -6.565 -6.958 1.00 96.81 93 ARG A CA 1
ATOM 724 C C . ARG A 1 93 ? 0.477 -5.957 -8.097 1.00 96.81 93 ARG A C 1
ATOM 726 O O . ARG A 1 93 ? 0.249 -4.800 -8.432 1.00 96.81 93 ARG A O 1
ATOM 733 N N . GLY A 1 94 ? 1.350 -6.735 -8.728 1.00 96.12 94 GLY A N 1
ATOM 734 C CA . GLY A 1 94 ? 1.924 -6.343 -10.011 1.00 96.12 94 GLY A CA 1
ATOM 735 C C . GLY A 1 94 ? 0.931 -6.522 -11.142 1.00 96.12 94 GLY A C 1
ATOM 736 O O . GLY A 1 94 ? 0.148 -7.473 -11.149 1.00 96.12 94 GLY A O 1
ATOM 737 N N . ILE A 1 95 ? 1.007 -5.637 -12.123 1.00 94.50 95 ILE A N 1
ATOM 738 C CA . ILE A 1 95 ? 0.342 -5.762 -13.412 1.00 94.50 95 ILE A CA 1
ATOM 739 C C . ILE A 1 95 ? 1.425 -5.636 -14.474 1.00 94.50 95 ILE A C 1
ATOM 741 O O . ILE A 1 95 ? 2.119 -4.628 -14.529 1.00 94.50 95 ILE A O 1
ATOM 745 N N . GLN A 1 96 ? 1.553 -6.652 -15.323 1.00 93.12 96 GLN A N 1
ATOM 746 C CA . GLN A 1 96 ? 2.436 -6.620 -16.486 1.00 93.12 96 GLN A CA 1
ATOM 747 C C . GLN A 1 96 ? 1.641 -7.082 -17.703 1.00 93.12 96 GLN A C 1
ATOM 749 O O . GLN A 1 96 ? 1.038 -8.160 -17.675 1.00 93.12 96 GLN A O 1
ATOM 754 N N . ASN A 1 97 ? 1.623 -6.278 -18.769 1.00 90.00 97 ASN A N 1
ATOM 755 C CA . ASN A 1 97 ? 0.869 -6.567 -19.997 1.00 90.00 97 ASN A CA 1
ATOM 756 C C . ASN A 1 97 ? -0.615 -6.884 -19.726 1.00 90.00 97 ASN A C 1
ATOM 758 O O . ASN A 1 97 ? -1.166 -7.854 -20.249 1.00 90.00 97 ASN A O 1
ATOM 762 N N . GLY A 1 98 ? -1.238 -6.112 -18.827 1.00 88.25 98 GLY A N 1
ATOM 763 C CA . GLY A 1 98 ? -2.643 -6.270 -18.434 1.00 88.25 98 GLY A CA 1
ATOM 764 C C . GLY A 1 98 ? -2.956 -7.523 -17.605 1.00 88.25 98 GLY A C 1
ATOM 765 O O . GLY A 1 98 ? -4.123 -7.809 -17.356 1.00 88.25 98 GLY A O 1
ATOM 766 N N . LYS A 1 99 ? -1.945 -8.289 -17.175 1.00 91.12 99 LYS A N 1
ATOM 767 C CA . LYS A 1 99 ? -2.118 -9.502 -16.363 1.00 91.12 99 LYS A CA 1
ATOM 768 C C . LYS A 1 99 ? -1.540 -9.310 -14.969 1.00 91.12 99 LYS A C 1
ATOM 770 O O . LYS A 1 99 ? -0.441 -8.778 -14.820 1.00 91.12 99 LYS A O 1
ATOM 775 N N . TYR A 1 100 ? -2.246 -9.813 -13.957 1.00 93.12 100 TYR A N 1
ATOM 776 C CA . TYR A 1 100 ? -1.748 -9.803 -12.584 1.00 93.12 100 TYR A CA 1
ATOM 777 C C . TYR A 1 100 ? -0.529 -10.717 -12.414 1.00 93.12 100 TYR A C 1
ATOM 779 O O . TYR A 1 100 ? -0.511 -11.856 -12.890 1.00 93.12 100 TYR A O 1
ATOM 787 N N . ARG A 1 101 ? 0.486 -10.213 -11.710 1.00 92.12 101 ARG A N 1
ATOM 788 C CA . ARG A 1 101 ? 1.767 -10.875 -11.449 1.00 92.12 101 ARG A CA 1
ATOM 789 C C . ARG A 1 101 ? 2.200 -10.615 -10.015 1.00 92.12 101 ARG A C 1
ATOM 791 O O . ARG A 1 101 ? 2.501 -9.482 -9.661 1.00 92.12 101 ARG A O 1
ATOM 798 N N . GLY A 1 102 ? 2.246 -11.676 -9.212 1.00 92.81 102 GLY A N 1
ATOM 799 C CA . GLY A 1 102 ? 2.667 -11.595 -7.815 1.00 92.81 102 GLY A CA 1
ATOM 800 C C . GLY A 1 102 ? 1.775 -10.694 -6.956 1.00 92.81 102 GLY A C 1
ATOM 801 O O . GLY A 1 102 ? 0.913 -9.951 -7.433 1.00 92.81 102 GLY A O 1
ATOM 802 N N . SER A 1 103 ? 1.946 -10.794 -5.644 1.00 95.75 103 SER A N 1
ATOM 803 C CA . SER A 1 103 ? 1.314 -9.866 -4.716 1.00 95.75 103 SER A CA 1
ATOM 804 C C . SER A 1 103 ? 1.944 -9.943 -3.343 1.00 95.75 103 SER A C 1
ATOM 806 O O . SER A 1 103 ? 2.422 -11.001 -2.941 1.00 95.75 103 SER A O 1
ATOM 808 N N . ALA A 1 104 ? 1.815 -8.857 -2.598 1.00 96.62 104 ALA A N 1
ATOM 809 C CA . ALA A 1 104 ? 2.086 -8.797 -1.176 1.00 96.62 104 ALA A CA 1
ATOM 810 C C . ALA A 1 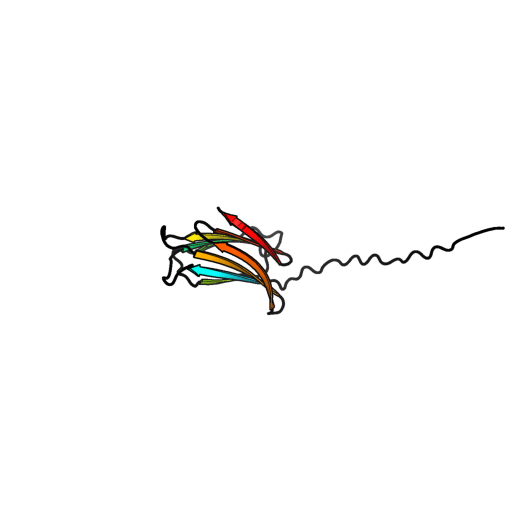104 ? 0.867 -8.211 -0.463 1.00 96.62 104 ALA A C 1
ATOM 812 O O . ALA A 1 104 ? 0.223 -7.290 -0.970 1.00 96.62 104 ALA A O 1
ATOM 813 N N . SER A 1 105 ? 0.521 -8.752 0.700 1.00 96.81 105 SER A N 1
ATOM 814 C CA . SER A 1 105 ? -0.603 -8.262 1.493 1.00 96.81 105 SER A CA 1
ATOM 815 C C . SER A 1 105 ? -0.317 -8.372 2.975 1.00 96.81 105 SER A C 1
ATOM 817 O O . SER A 1 105 ? 0.222 -9.377 3.430 1.00 96.81 105 SER A O 1
ATOM 819 N N . ALA A 1 106 ? -0.737 -7.362 3.719 1.00 96.19 106 ALA A N 1
ATOM 820 C CA . ALA A 1 106 ? -0.701 -7.345 5.168 1.00 96.19 106 ALA A CA 1
ATOM 821 C C . ALA A 1 106 ? -2.029 -6.810 5.698 1.00 96.19 106 ALA A C 1
ATOM 823 O O . ALA A 1 106 ? -2.805 -6.166 4.986 1.00 96.19 106 ALA A O 1
ATOM 824 N N . ASN A 1 107 ? -2.321 -7.118 6.952 1.00 94.31 107 ASN A N 1
ATOM 825 C CA . ASN A 1 107 ? -3.544 -6.699 7.603 1.00 94.31 107 ASN A CA 1
ATOM 826 C C . ASN A 1 107 ? -3.282 -6.270 9.044 1.00 94.31 107 ASN A C 1
ATOM 828 O O . ASN A 1 107 ? -2.250 -6.601 9.626 1.00 94.31 107 ASN A O 1
ATOM 832 N N . SER A 1 108 ? -4.274 -5.578 9.603 1.00 84.06 108 SER A N 1
ATOM 833 C CA . SER A 1 108 ? -4.316 -5.117 10.992 1.00 84.06 108 SER A CA 1
ATOM 834 C C . SER A 1 108 ? -3.266 -4.063 11.358 1.00 84.06 108 SER A C 1
ATOM 836 O O . SER A 1 108 ? -2.088 -4.159 11.029 1.00 84.06 108 SER A O 1
ATOM 838 N N . GLY A 1 109 ? -3.688 -3.066 12.138 1.00 86.00 109 GLY A N 1
ATOM 839 C CA . GLY A 1 109 ? -2.803 -2.000 12.607 1.00 86.00 109 GLY A CA 1
ATOM 840 C C . GLY A 1 109 ? -2.144 -1.221 11.464 1.00 86.00 109 GLY A C 1
ATOM 841 O O . GLY A 1 109 ? -2.706 -1.085 10.380 1.00 86.00 109 GLY A O 1
ATOM 842 N N . LYS A 1 110 ? -0.948 -0.696 11.731 1.00 92.75 110 LYS A N 1
ATOM 843 C CA . LYS A 1 110 ? -0.139 0.042 10.759 1.00 92.75 110 LYS A CA 1
ATOM 844 C C . LYS A 1 110 ? 0.543 -0.918 9.791 1.00 92.75 110 LYS A C 1
ATOM 846 O O . LYS A 1 110 ? 1.381 -1.726 10.190 1.00 92.75 110 LYS A O 1
ATOM 851 N N . ILE A 1 111 ? 0.184 -0.812 8.517 1.00 96.38 111 ILE A N 1
ATOM 852 C CA . ILE A 1 111 ? 0.631 -1.722 7.458 1.00 96.38 111 ILE A CA 1
ATOM 853 C C . ILE A 1 111 ? 1.700 -1.048 6.606 1.00 96.38 111 ILE A C 1
ATOM 855 O O . ILE A 1 111 ? 1.515 0.088 6.168 1.00 96.38 111 ILE A O 1
ATOM 859 N N . LEU A 1 112 ? 2.795 -1.769 6.362 1.00 97.31 112 LEU A N 1
ATOM 860 C CA . LEU A 1 112 ? 3.851 -1.402 5.425 1.00 97.31 112 LEU A CA 1
ATOM 861 C C . LEU A 1 112 ? 3.824 -2.369 4.240 1.00 97.31 112 LEU A C 1
ATOM 863 O O . LEU A 1 112 ? 3.919 -3.580 4.438 1.00 97.31 112 LEU A O 1
ATOM 867 N N . LEU A 1 113 ? 3.727 -1.845 3.024 1.00 97.69 113 LEU A N 1
ATOM 868 C CA . LEU A 1 113 ? 3.899 -2.602 1.784 1.00 97.69 113 LEU A CA 1
ATOM 869 C C . LEU A 1 113 ? 5.046 -1.985 0.993 1.00 97.69 113 LEU A C 1
ATOM 871 O O . LEU A 1 113 ? 5.200 -0.763 0.974 1.00 97.69 113 LEU A O 1
ATOM 875 N N . GLN A 1 114 ? 5.824 -2.817 0.315 1.00 97.00 114 GLN A N 1
ATOM 876 C CA . GLN A 1 114 ? 6.833 -2.351 -0.625 1.00 97.00 114 GLN A CA 1
ATOM 877 C C . GLN A 1 114 ? 6.625 -3.024 -1.975 1.00 97.00 114 GLN A C 1
ATOM 879 O O . GLN A 1 114 ? 6.241 -4.195 -2.040 1.00 97.00 114 GLN A O 1
ATOM 884 N N . ALA A 1 115 ? 6.871 -2.269 -3.039 1.00 95.56 115 ALA A N 1
ATOM 885 C CA . ALA A 1 115 ? 6.904 -2.757 -4.409 1.00 95.56 115 ALA A CA 1
ATOM 886 C C . ALA A 1 115 ? 8.126 -2.181 -5.122 1.00 95.56 115 ALA A C 1
ATOM 888 O O . ALA A 1 115 ? 8.539 -1.061 -4.825 1.00 95.56 115 ALA A O 1
ATOM 889 N N . GLY A 1 116 ? 8.711 -2.932 -6.046 1.00 91.88 116 GLY A N 1
ATOM 890 C CA . GLY A 1 116 ? 9.906 -2.499 -6.755 1.00 91.88 116 GLY A CA 1
ATOM 891 C C . GLY A 1 116 ? 10.163 -3.267 -8.049 1.00 91.88 116 GLY A C 1
ATOM 892 O O . GLY A 1 116 ? 9.426 -4.207 -8.365 1.00 91.88 116 GLY A O 1
ATOM 893 N N . PRO A 1 117 ? 11.215 -2.877 -8.791 1.00 86.62 117 PRO A N 1
ATOM 894 C CA . PRO A 1 117 ? 11.523 -3.378 -10.125 1.00 86.62 117 PRO A CA 1
ATOM 895 C C . PRO A 1 117 ? 11.466 -4.904 -10.247 1.00 86.62 117 PRO A C 1
ATOM 897 O O . PRO A 1 117 ? 11.786 -5.643 -9.311 1.00 86.62 117 PRO A O 1
ATOM 900 N N . GLY A 1 118 ? 11.035 -5.369 -11.422 1.00 83.38 118 GLY A N 1
ATOM 901 C CA . GLY A 1 118 ? 10.880 -6.797 -11.712 1.00 83.38 118 GLY A CA 1
ATOM 902 C C . GLY A 1 118 ? 9.745 -7.479 -10.941 1.00 83.38 118 GLY A C 1
ATOM 903 O O . GLY A 1 118 ? 9.716 -8.705 -10.873 1.00 83.38 118 GLY A O 1
ATOM 904 N N . GLY A 1 119 ? 8.826 -6.710 -10.345 1.00 86.00 119 GLY A N 1
ATOM 905 C CA . GLY A 1 119 ? 7.751 -7.258 -9.522 1.00 86.00 119 GLY A CA 1
ATOM 906 C C . GLY A 1 119 ? 8.246 -7.756 -8.164 1.00 86.00 119 GLY A C 1
ATOM 907 O O . GLY A 1 119 ? 7.814 -8.801 -7.686 1.00 86.00 119 GLY A O 1
ATOM 908 N N . SER A 1 120 ? 9.179 -7.034 -7.546 1.00 91.19 120 SER A N 1
ATOM 909 C CA . SER A 1 120 ? 9.607 -7.309 -6.173 1.00 91.19 120 SER A CA 1
ATOM 910 C C . SER A 1 120 ? 8.568 -6.777 -5.190 1.00 91.19 120 SER A C 1
ATOM 912 O O . SER A 1 120 ? 8.105 -5.648 -5.350 1.00 91.19 120 SER A O 1
ATOM 914 N N . TYR A 1 121 ? 8.228 -7.550 -4.155 1.00 94.38 121 TYR A N 1
ATOM 915 C CA . TYR A 1 121 ? 7.279 -7.125 -3.123 1.00 94.38 121 TYR A CA 1
ATOM 916 C C . TYR A 1 121 ? 7.712 -7.556 -1.726 1.00 94.38 121 TYR A C 1
ATOM 918 O O . TYR A 1 121 ? 8.300 -8.623 -1.551 1.00 94.38 121 TYR A O 1
ATOM 926 N N . SER A 1 122 ? 7.343 -6.769 -0.719 1.00 95.56 122 SER A N 1
ATOM 927 C CA . SER A 1 122 ? 7.488 -7.150 0.686 1.00 95.56 122 SER A CA 1
ATOM 928 C C . SER A 1 122 ? 6.380 -6.530 1.542 1.00 95.56 122 SER A C 1
ATOM 930 O O . SER A 1 122 ? 5.666 -5.616 1.112 1.00 95.56 122 SER A O 1
ATOM 932 N N . THR A 1 123 ? 6.232 -7.032 2.768 1.00 96.31 123 THR A N 1
ATOM 933 C CA . THR A 1 123 ? 5.303 -6.481 3.760 1.00 96.31 123 THR A CA 1
ATOM 934 C C . THR A 1 123 ? 5.930 -6.406 5.139 1.00 96.31 123 THR A C 1
ATOM 936 O O . THR A 1 123 ? 6.752 -7.249 5.491 1.00 96.31 123 THR A O 1
ATOM 939 N N . GLY A 1 124 ? 5.450 -5.478 5.961 1.00 92.50 124 GLY A N 1
ATOM 940 C CA . GLY A 1 124 ? 5.818 -5.383 7.367 1.00 92.50 124 GLY A CA 1
ATOM 941 C C . GLY A 1 124 ? 4.833 -4.555 8.187 1.00 92.50 124 GLY A C 1
ATOM 942 O O . GLY A 1 124 ? 3.736 -4.213 7.738 1.00 92.50 124 GLY A O 1
ATOM 943 N N . ARG A 1 125 ? 5.259 -4.217 9.405 1.00 88.75 125 ARG A N 1
ATOM 944 C CA . ARG A 1 125 ? 4.617 -3.229 10.283 1.00 88.75 125 ARG A CA 1
ATOM 945 C C . ARG A 1 125 ? 5.509 -1.991 10.362 1.00 88.75 125 ARG A C 1
ATOM 947 O O . ARG A 1 125 ? 6.722 -2.126 10.208 1.00 88.75 125 ARG A O 1
ATOM 954 N N . TRP A 1 126 ? 4.932 -0.814 10.592 1.00 83.38 126 TRP A N 1
ATOM 955 C CA . TRP A 1 126 ? 5.681 0.446 10.692 1.00 83.38 126 TRP A CA 1
ATOM 956 C C . TRP A 1 126 ? 5.213 1.336 11.839 1.00 83.38 126 TRP A C 1
ATOM 958 O O . TRP A 1 126 ? 4.067 1.160 12.316 1.00 83.38 126 TRP A O 1
#

Foldseek 3Di:
DDDDDDDPPPPDPPPPPPPQQQQKKKKKWKAWPDDDKFWKKKWKWWDQDPPDDIDIDIDGGDIPGDIDIGGATKIKMKIATPDPPIKMKIKMWIAGPNDTDDMDMDMGGIKIWIAHTPGDIDIDHD